Protein AF-A0A2V5S1K0-F1 (afdb_monomer)

Secondary structure (DSSP, 8-state):
---SS--EEEEEEETTEEEEEE-STTSEEEEEEEEE-TTT--EEEEEEEEEE--TTSPPPHHHHHHHHHHHHHHHHHHT-EEEEESSPBPS---TTS--HHHHHHHHHHHHHHHHTT---S------S--SS-B-SEEEEHHHHHTT--S-PPP--------

Foldseek 3Di:
DDDDVQDADFWDADPNDTDGDQGDPPQWDKDKDWDADPPVRDTPDIGMGTHGDDPVDDDDPVVCVVCVVVVVVVVVQQQAWDFWFAAKWALDDDVPDDTSLSVVVWVVLCVVCVVVVHDDPTDDDDWDDNPDIQGGTIDGNNSVCNTVVDPDDDDDDDDDPD

Sequence (162 aa):
IAGHTHQIIPSRITNGVLFTQADHFGIHVGRVDLLFHRNSKKLLHREAVCEFMDNRLSLDPAVISRAKSQLAESDAALAQPIGELAETFRARSRPGEPSDLEILIGAAIVEALRERSVPVDGVMHGVFDEKRDFAAGPKTVNDIWNILPYENYVVTAELSPD

Solvent-accessible surface area (backbone atoms only — not comparable to full-atom values): 10022 Å² total; per-residue (Å²): 116,57,69,94,76,58,46,77,35,40,64,42,78,55,97,91,38,81,43,30,24,33,35,51,97,66,49,24,50,65,47,74,53,74,41,59,40,85,82,82,61,44,77,75,46,76,51,45,41,48,47,75,64,50,90,88,59,78,82,55,66,73,57,50,67,73,43,45,65,64,50,53,53,48,53,57,56,32,62,37,75,75,51,68,36,94,58,63,33,40,38,59,58,57,94,96,46,81,19,53,48,50,48,50,54,37,50,53,52,53,51,61,31,47,78,69,73,46,87,73,98,74,72,89,78,86,83,79,54,60,86,56,60,50,68,48,41,82,36,29,46,49,60,47,45,69,60,53,82,61,95,72,80,93,80,88,83,89,80,70,101,116

Radius of gyration: 22.77 Å; Cα contacts (8 Å, |Δi|>4): 209; chains: 1; bounding box: 49×32×62 Å

Nearest PDB structures (foldseek):
  3ivd-assembly2_B  TM=6.261E-01  e=4.796E-03  Escherichia coli O6
  9cai-assembly1_AV  TM=2.399E-01  e=1.398E+00  Caenorhabditis elegans
  5xxu-assembly1_V  TM=3.075E-01  e=3.820E+00  Toxoplasma gondii
  8ova-assembly1_AR  TM=3.004E-01  e=8.739E+00  Trypanosoma brucei brucei
  7qiz-assembly1_BA  TM=2.452E-01  e=7.319E+00  Solanum lycopersicum

pLDDT: mean 94.33, std 4.44, range [72.25, 98.44]

Mean predicted aligned error: 5.28 Å

Structure (mmCIF, N/CA/C/O backbone):
data_AF-A0A2V5S1K0-F1
#
_entry.id   AF-A0A2V5S1K0-F1
#
loop_
_atom_site.group_PDB
_atom_site.id
_atom_site.type_symbol
_atom_site.label_atom_id
_atom_site.label_alt_id
_atom_site.label_comp_id
_atom_site.label_asym_id
_atom_site.label_entity_id
_atom_site.label_seq_id
_atom_site.pdbx_PDB_ins_code
_atom_site.Cartn_x
_atom_site.Cartn_y
_atom_site.Cartn_z
_atom_site.occupancy
_atom_site.B_iso_or_equiv
_atom_site.auth_seq_id
_atom_site.auth_comp_id
_atom_site.auth_asym_id
_atom_site.auth_atom_id
_atom_site.pdbx_PDB_model_num
ATOM 1 N N . ILE A 1 1 ? -16.749 -3.405 13.543 1.00 95.62 1 ILE A N 1
ATOM 2 C CA . ILE A 1 1 ? -15.493 -2.684 13.236 1.00 95.62 1 ILE A CA 1
ATOM 3 C C . ILE A 1 1 ? -15.130 -3.082 11.817 1.00 95.62 1 ILE A C 1
ATOM 5 O O . ILE A 1 1 ? -15.128 -4.276 11.545 1.00 95.62 1 ILE A O 1
ATOM 9 N N . ALA A 1 2 ? -14.988 -2.116 10.916 1.00 95.88 2 ALA A N 1
ATOM 10 C CA . ALA A 1 2 ? -14.745 -2.345 9.494 1.00 95.88 2 ALA A CA 1
ATOM 11 C C . ALA A 1 2 ? -13.278 -2.070 9.123 1.00 95.88 2 ALA A C 1
ATOM 13 O O . ALA A 1 2 ? -12.494 -1.623 9.959 1.00 95.88 2 ALA A O 1
ATOM 14 N N . GLY A 1 3 ? -12.930 -2.355 7.871 1.00 93.81 3 GLY A N 1
ATOM 15 C CA . GLY A 1 3 ? -11.613 -2.161 7.266 1.00 93.81 3 GLY A CA 1
ATOM 16 C C . GLY A 1 3 ? -11.735 -2.200 5.741 1.00 93.81 3 GLY A C 1
ATOM 17 O O . GLY A 1 3 ? -12.830 -2.002 5.214 1.00 93.81 3 GLY A O 1
ATOM 18 N N . HIS A 1 4 ? -10.640 -2.496 5.038 1.00 93.06 4 HIS A N 1
ATOM 19 C CA . HIS A 1 4 ? -10.555 -2.649 3.574 1.00 93.06 4 HIS A CA 1
ATOM 20 C C . HIS A 1 4 ? -10.717 -1.358 2.750 1.00 93.06 4 HIS A C 1
ATOM 22 O O . HIS A 1 4 ? -9.905 -1.105 1.874 1.00 93.06 4 HIS A O 1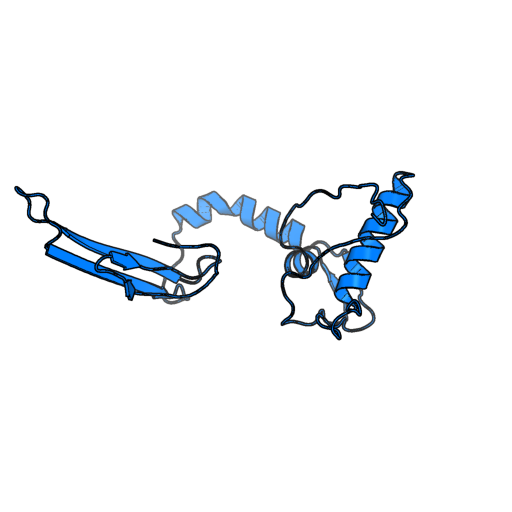
ATOM 28 N N . THR A 1 5 ? -11.687 -0.490 3.046 1.00 93.12 5 THR A N 1
ATOM 29 C CA . THR A 1 5 ? -11.937 0.724 2.234 1.00 93.12 5 THR A CA 1
ATOM 30 C C . THR A 1 5 ? -11.003 1.900 2.538 1.00 93.12 5 THR A C 1
ATOM 32 O O . THR A 1 5 ? -11.115 2.939 1.894 1.00 93.12 5 THR A O 1
ATOM 35 N N . HIS A 1 6 ? -10.132 1.769 3.547 1.00 93.31 6 HIS A N 1
ATOM 36 C CA . HIS A 1 6 ? -9.184 2.806 3.990 1.00 93.31 6 HIS A CA 1
ATOM 37 C C . HIS A 1 6 ? -9.850 4.158 4.329 1.00 93.31 6 HIS A C 1
ATOM 39 O O . HIS A 1 6 ? -9.283 5.224 4.123 1.00 93.31 6 HIS A O 1
ATOM 45 N N . GLN A 1 7 ? -11.090 4.131 4.826 1.00 95.56 7 GLN A N 1
ATOM 46 C CA . GLN A 1 7 ? -11.819 5.324 5.249 1.00 95.56 7 GLN A CA 1
ATOM 47 C C . GLN A 1 7 ? -11.694 5.561 6.754 1.00 95.56 7 GLN A C 1
ATOM 49 O O . GLN A 1 7 ? -11.706 4.619 7.549 1.00 95.56 7 GLN A O 1
ATOM 54 N N . ILE A 1 8 ? -11.683 6.835 7.145 1.00 97.12 8 ILE A N 1
ATOM 55 C CA . ILE A 1 8 ? -11.900 7.257 8.528 1.00 97.12 8 ILE A CA 1
ATOM 56 C C . ILE A 1 8 ? -13.403 7.389 8.797 1.00 97.12 8 ILE A C 1
ATOM 58 O O . ILE A 1 8 ? -14.087 8.262 8.264 1.00 97.12 8 ILE A O 1
ATOM 62 N N . ILE A 1 9 ? -13.941 6.497 9.629 1.00 97.69 9 ILE A N 1
ATOM 63 C CA . ILE A 1 9 ? -15.339 6.526 10.071 1.00 97.69 9 ILE A CA 1
ATOM 64 C C . ILE A 1 9 ? -15.337 6.380 11.595 1.00 97.69 9 ILE A C 1
ATOM 66 O O . ILE A 1 9 ? -15.426 5.256 12.086 1.00 97.69 9 ILE A O 1
ATOM 70 N N . PRO A 1 10 ? -15.237 7.486 12.359 1.00 96.38 10 PRO A N 1
ATOM 71 C CA . PRO A 1 10 ? -15.076 7.420 13.811 1.00 96.38 10 PRO A CA 1
ATOM 72 C C . PRO A 1 10 ? -16.246 6.722 14.503 1.00 96.38 10 PRO A C 1
ATOM 74 O O . PRO A 1 10 ? -16.054 5.742 15.220 1.00 96.38 10 PRO A O 1
ATOM 77 N N . SER A 1 11 ? -17.473 7.158 14.216 1.00 97.19 11 SER A N 1
ATOM 78 C CA . SER A 1 11 ? -18.695 6.559 14.748 1.00 97.19 11 SER A CA 1
ATOM 79 C C . SER A 1 11 ? -19.865 6.816 13.810 1.00 97.19 11 SER A C 1
ATOM 81 O O . SER A 1 11 ? -20.172 7.958 13.467 1.00 97.19 11 SER A O 1
ATOM 83 N N . ARG A 1 12 ? -20.539 5.746 13.393 1.00 97.06 12 ARG A N 1
ATOM 84 C CA . ARG A 1 12 ? -21.777 5.810 12.616 1.00 97.06 12 ARG A CA 1
ATOM 85 C C . ARG A 1 12 ? -22.747 4.754 13.120 1.00 97.06 12 ARG A C 1
ATOM 87 O O . ARG A 1 12 ? -22.400 3.581 13.187 1.00 97.06 12 ARG A O 1
ATOM 94 N N . ILE A 1 13 ? -23.979 5.140 13.440 1.00 96.44 13 ILE A N 1
ATOM 95 C CA . ILE A 1 13 ? -25.041 4.174 13.740 1.00 96.44 13 ILE A CA 1
ATOM 96 C C . ILE A 1 13 ? -25.792 3.847 12.451 1.00 96.44 13 ILE A C 1
ATOM 98 O O . ILE A 1 13 ? -26.261 4.739 11.751 1.00 96.44 13 ILE A O 1
ATOM 102 N N . THR A 1 14 ? -25.925 2.565 12.132 1.00 95.00 14 THR A N 1
ATOM 103 C CA . THR A 1 14 ? -26.699 2.082 10.982 1.00 95.00 14 THR A CA 1
ATOM 104 C C . THR A 1 14 ? -27.575 0.932 11.446 1.00 95.00 14 THR A C 1
ATOM 106 O O . THR A 1 14 ? -27.067 -0.029 12.014 1.00 95.00 14 THR A O 1
ATOM 109 N N . ASN A 1 15 ? -28.896 1.050 11.274 1.00 95.12 15 ASN A N 1
ATOM 110 C CA . ASN A 1 15 ? -29.879 0.056 11.732 1.00 95.12 15 ASN A CA 1
ATOM 111 C C . ASN A 1 15 ? -29.696 -0.357 13.202 1.00 95.12 15 ASN A C 1
ATOM 113 O O . ASN A 1 15 ? -29.793 -1.527 13.561 1.00 95.12 15 ASN A O 1
ATOM 117 N N . GLY A 1 16 ? -29.370 0.608 14.065 1.00 93.12 16 GLY A N 1
ATOM 118 C CA . GLY A 1 16 ? -29.132 0.325 15.476 1.00 93.12 16 GLY A CA 1
ATOM 119 C C . GLY A 1 16 ? -27.861 -0.487 15.747 1.00 93.12 16 GLY A C 1
ATOM 120 O O . GLY A 1 16 ? -27.739 -1.033 16.843 1.00 93.12 16 GLY A O 1
ATOM 121 N N . VAL A 1 17 ? -26.889 -0.517 14.833 1.00 95.31 17 VAL A N 1
ATOM 122 C CA . VAL A 1 17 ? -25.552 -1.107 15.013 1.00 95.31 17 VAL A CA 1
ATOM 123 C C . VAL A 1 17 ? -24.488 -0.015 14.897 1.00 95.31 17 VAL A C 1
ATOM 125 O O . VAL A 1 17 ? -24.584 0.852 14.032 1.00 95.31 17 VAL A O 1
ATOM 128 N N . LEU A 1 18 ? -23.486 -0.037 15.781 1.00 97.00 18 LEU A N 1
ATOM 129 C CA . LEU A 1 18 ? -22.332 0.859 15.689 1.00 97.00 18 LEU A CA 1
ATOM 130 C C . LEU A 1 18 ? -21.354 0.348 14.632 1.00 97.00 18 LEU A C 1
ATOM 132 O O . LEU A 1 18 ? -20.844 -0.770 14.716 1.00 97.00 18 LEU A O 1
ATOM 136 N N . PHE A 1 19 ? -21.085 1.204 13.660 1.00 97.19 19 PHE A N 1
ATOM 137 C CA . PHE A 1 19 ? -20.137 1.025 12.582 1.00 97.19 19 PHE A CA 1
ATOM 138 C C . PHE A 1 19 ? -18.994 2.035 12.760 1.00 97.19 19 PHE A C 1
ATOM 140 O O . PHE A 1 19 ? -19.234 3.227 12.939 1.00 97.19 19 PHE A O 1
ATOM 147 N N . THR A 1 20 ? -17.754 1.553 12.714 1.00 98.12 20 THR A N 1
ATOM 148 C CA . THR A 1 20 ? -16.535 2.363 12.859 1.00 98.12 20 THR A CA 1
ATOM 149 C C . THR A 1 20 ? -15.402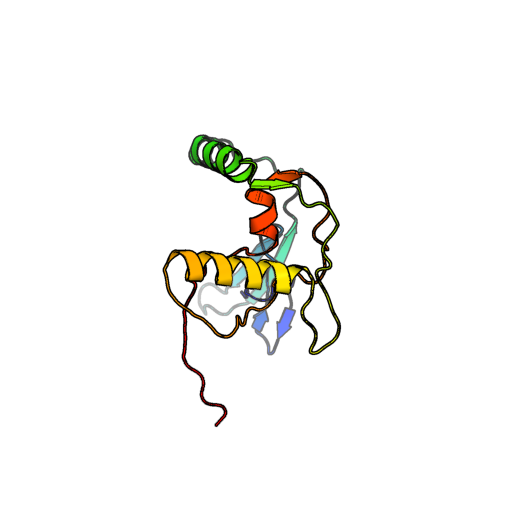 1.753 12.032 1.00 98.12 20 THR A C 1
ATOM 151 O O . THR A 1 20 ? -15.393 0.530 11.838 1.00 98.12 20 THR A O 1
ATOM 154 N N . GLN A 1 21 ? -14.481 2.587 11.549 1.00 98.12 21 GLN A N 1
ATOM 155 C CA . GLN A 1 21 ? -13.289 2.216 10.785 1.00 98.12 21 GLN A CA 1
ATOM 156 C C . GLN A 1 21 ? -12.174 3.244 11.023 1.00 98.12 21 GLN A C 1
ATOM 158 O O . GLN A 1 21 ? -12.401 4.442 10.864 1.00 98.12 21 GLN A O 1
ATOM 163 N N . ALA A 1 22 ? -10.981 2.771 11.385 1.00 98.00 22 ALA A N 1
ATOM 164 C CA . ALA A 1 22 ? -9.851 3.604 11.799 1.00 98.00 22 ALA A CA 1
ATOM 165 C C . ALA A 1 22 ? -8.800 3.764 10.692 1.00 98.00 22 ALA A C 1
ATOM 167 O O . ALA A 1 22 ? -7.611 3.586 10.937 1.00 98.00 22 ALA A O 1
ATOM 168 N N . ASP A 1 23 ? -9.246 4.111 9.481 1.00 95.88 23 ASP A N 1
ATOM 169 C CA . ASP A 1 23 ? -8.343 4.429 8.372 1.00 95.88 23 ASP A CA 1
ATOM 170 C C . ASP A 1 23 ? -7.412 3.243 7.996 1.00 95.88 23 ASP A C 1
ATOM 172 O O . ASP A 1 23 ? -7.848 2.087 8.035 1.00 95.88 23 ASP A O 1
ATOM 176 N N . HIS A 1 24 ? -6.169 3.509 7.583 1.00 93.31 24 HIS A N 1
ATOM 177 C CA . HIS A 1 24 ? -5.145 2.528 7.209 1.00 93.31 24 HIS A CA 1
ATOM 178 C C . HIS A 1 24 ? -3.749 2.950 7.714 1.00 93.31 24 HIS A C 1
ATOM 180 O O . HIS A 1 24 ? -3.593 4.014 8.310 1.00 93.31 24 HIS A O 1
ATOM 186 N N . PHE A 1 25 ? -2.742 2.082 7.547 1.00 91.06 25 PHE A N 1
ATOM 187 C CA . PHE A 1 25 ? -1.325 2.317 7.904 1.00 91.06 25 PHE A CA 1
ATOM 188 C C . PHE A 1 25 ? -1.039 2.757 9.353 1.00 91.06 25 PHE A C 1
ATOM 190 O O . PHE A 1 25 ? 0.029 3.284 9.645 1.00 91.06 25 PHE A O 1
ATOM 197 N N . GLY A 1 26 ? -1.979 2.541 10.278 1.00 93.62 26 GLY A N 1
ATOM 198 C CA . GLY A 1 26 ? -1.837 2.992 11.664 1.00 93.62 26 GLY A CA 1
ATOM 199 C C . GLY A 1 26 ? -1.946 4.511 11.844 1.00 93.62 26 GLY A C 1
ATOM 200 O O . GLY A 1 26 ? -1.592 5.006 12.908 1.00 93.62 26 GLY A O 1
ATOM 201 N N . ILE A 1 27 ? -2.457 5.242 10.843 1.00 96.25 27 ILE A N 1
ATOM 202 C CA . ILE A 1 27 ? -2.684 6.699 10.905 1.00 96.25 27 ILE A CA 1
ATOM 203 C C . ILE A 1 27 ? -3.663 7.045 12.037 1.00 96.25 27 ILE A C 1
ATOM 205 O O . ILE A 1 27 ? -3.507 8.061 12.715 1.00 96.25 27 ILE A O 1
ATOM 209 N N . HIS A 1 28 ? -4.656 6.180 12.265 1.00 97.75 28 HIS A N 1
ATOM 210 C CA . HIS A 1 28 ? -5.592 6.290 13.374 1.00 97.75 28 HIS A CA 1
ATOM 211 C C . HIS A 1 28 ? -5.660 4.995 14.187 1.00 97.75 28 HIS A C 1
ATOM 213 O O . HIS A 1 28 ? -5.583 3.894 13.642 1.00 97.75 28 HIS A O 1
ATOM 219 N N . VAL A 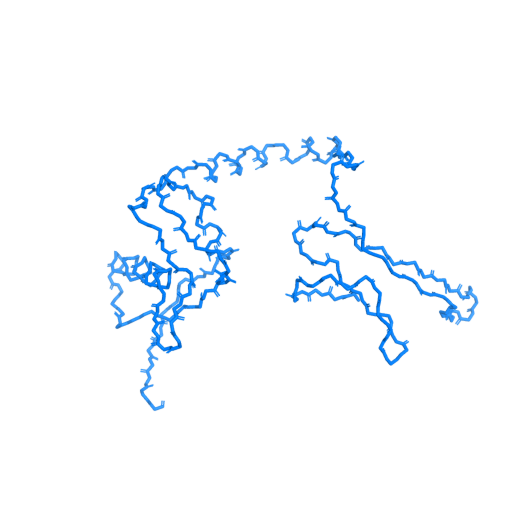1 29 ? -5.892 5.123 15.494 1.00 97.06 29 VAL A N 1
ATOM 220 C CA . VAL A 1 29 ? -6.259 4.003 16.370 1.00 97.06 29 VAL A CA 1
ATOM 221 C C . VAL A 1 29 ? -7.720 4.148 16.780 1.00 97.06 29 VAL A C 1
ATOM 223 O O . VAL A 1 29 ? -8.138 5.159 17.343 1.00 97.06 29 VAL A O 1
ATOM 226 N N . GLY A 1 30 ? -8.520 3.124 16.486 1.00 97.38 30 GLY A N 1
ATOM 227 C CA . GLY A 1 30 ? -9.921 3.076 16.890 1.00 97.38 30 GLY A CA 1
ATOM 228 C C . GLY A 1 30 ? -10.071 2.694 18.362 1.00 97.38 30 GLY A C 1
ATOM 229 O O . GLY A 1 30 ? -9.562 1.655 18.779 1.00 97.38 30 GLY A O 1
ATOM 230 N N . ARG A 1 31 ? -10.831 3.480 19.131 1.00 97.44 31 ARG A N 1
ATOM 231 C CA . ARG A 1 31 ? -11.291 3.113 20.479 1.00 97.44 31 ARG A CA 1
ATOM 232 C C . ARG A 1 31 ? -12.803 2.951 20.462 1.00 97.44 31 ARG A C 1
ATOM 234 O O . ARG A 1 31 ? -13.505 3.823 19.961 1.00 97.44 31 ARG A O 1
ATOM 241 N N . VAL A 1 32 ? -13.297 1.840 21.007 1.00 97.88 32 VAL A N 1
ATOM 242 C CA . VAL A 1 32 ? -14.732 1.570 21.149 1.00 97.88 32 VAL A CA 1
ATOM 243 C C . VAL A 1 32 ? -15.043 1.323 22.616 1.00 97.88 32 VAL A C 1
ATOM 245 O O . VAL A 1 32 ? -14.587 0.335 23.189 1.00 97.88 32 VAL A O 1
ATOM 248 N N . ASP A 1 33 ? -15.859 2.196 23.191 1.00 97.62 33 ASP A N 1
ATOM 249 C CA . ASP A 1 33 ? -16.286 2.122 24.581 1.00 97.62 33 ASP A CA 1
ATOM 250 C C . ASP A 1 33 ? -17.702 1.529 24.631 1.00 97.62 33 ASP A C 1
ATOM 252 O O . ASP A 1 33 ? -18.635 2.053 24.019 1.00 97.62 33 ASP A O 1
ATOM 256 N N . LEU A 1 34 ? -17.872 0.398 25.325 1.00 97.00 34 LEU A N 1
ATOM 257 C CA . LEU A 1 34 ? -19.145 -0.325 25.431 1.00 97.00 34 LEU A CA 1
ATOM 258 C C . LEU A 1 34 ? -19.558 -0.477 26.894 1.00 97.00 34 LEU A C 1
ATOM 260 O O . LEU A 1 34 ? -18.793 -0.977 27.717 1.00 97.00 34 LEU A O 1
ATOM 264 N N . LEU A 1 35 ? -20.807 -0.133 27.204 1.00 97.94 35 LEU A N 1
ATOM 265 C CA . LEU A 1 35 ? -21.388 -0.334 28.529 1.00 97.94 35 LEU A CA 1
ATOM 266 C C . LEU A 1 35 ? -22.479 -1.393 28.467 1.00 97.94 35 LEU A C 1
ATOM 268 O O . LEU A 1 35 ? -23.483 -1.224 27.774 1.00 97.94 35 LEU A O 1
ATOM 272 N N . PHE A 1 36 ? -22.327 -2.450 29.258 1.00 98.12 36 PHE A N 1
ATOM 273 C CA . PHE A 1 36 ? -23.317 -3.513 29.372 1.00 98.12 36 PHE A CA 1
ATOM 274 C C . PHE A 1 36 ? -23.956 -3.529 30.753 1.00 98.12 36 PHE A C 1
ATOM 276 O O . PHE A 1 36 ? -23.289 -3.388 31.778 1.00 98.12 36 PHE A O 1
ATOM 283 N N . HIS A 1 37 ? -25.256 -3.800 30.793 1.00 98.00 37 HIS A N 1
ATOM 284 C CA . HIS A 1 37 ? -25.922 -4.149 32.034 1.00 98.00 37 HIS A CA 1
ATOM 285 C C . HIS A 1 37 ? -25.417 -5.518 32.515 1.00 98.00 37 HIS A C 1
ATOM 287 O O . HIS A 1 37 ? -25.548 -6.520 31.809 1.00 98.00 37 HIS A O 1
ATOM 293 N N . ARG A 1 38 ? -24.879 -5.592 33.738 1.00 96.88 38 ARG A N 1
ATOM 294 C CA . ARG A 1 38 ? -24.165 -6.782 34.242 1.00 96.88 38 ARG A CA 1
ATOM 295 C C . ARG A 1 38 ? -24.980 -8.076 34.184 1.00 96.88 38 ARG A C 1
ATOM 297 O O . ARG A 1 38 ? -24.427 -9.104 33.792 1.00 96.88 38 ARG A O 1
ATOM 304 N N . ASN A 1 39 ? -26.256 -8.026 34.572 1.00 97.69 39 ASN A N 1
ATOM 305 C CA . ASN A 1 39 ? -27.088 -9.229 34.702 1.00 97.69 39 ASN A CA 1
ATOM 306 C C . ASN A 1 39 ? -27.729 -9.617 33.364 1.00 97.69 39 ASN A C 1
ATOM 308 O O . ASN A 1 39 ? -27.444 -10.683 32.838 1.00 97.69 39 ASN A O 1
ATOM 312 N N . SER A 1 40 ? -28.529 -8.724 32.773 1.00 97.56 40 SER A N 1
ATOM 313 C CA . SER A 1 40 ? -29.197 -8.957 31.483 1.00 97.56 40 SER A CA 1
ATOM 314 C C . SER A 1 40 ? -28.275 -8.998 30.258 1.00 97.56 40 SER A C 1
ATOM 316 O O . SER A 1 40 ? -28.746 -9.342 29.180 1.00 97.56 40 SER A O 1
ATOM 318 N N . LYS A 1 41 ? -26.999 -8.596 30.381 1.00 96.62 41 LYS A N 1
ATOM 319 C CA . LYS A 1 41 ? -26.037 -8.454 29.267 1.00 96.62 41 LYS A CA 1
ATOM 320 C C . LYS A 1 41 ? -26.502 -7.517 28.148 1.00 96.62 41 LYS A C 1
ATOM 322 O O . LYS A 1 41 ? -25.913 -7.493 27.072 1.00 96.62 41 LYS A O 1
ATOM 327 N N . LYS A 1 42 ? -27.535 -6.709 28.399 1.00 97.06 42 LYS A N 1
ATOM 328 C CA . LYS A 1 42 ? -28.025 -5.719 27.442 1.00 97.06 42 LYS A CA 1
ATOM 329 C C . LYS A 1 42 ? -26.977 -4.624 27.261 1.00 97.06 42 LYS A C 1
ATOM 331 O O . LYS A 1 42 ? -26.494 -4.073 28.249 1.00 97.06 42 LYS A O 1
ATOM 336 N N . LEU A 1 43 ? -26.668 -4.286 26.012 1.00 96.38 43 LEU A N 1
ATOM 337 C CA . LEU A 1 43 ? -25.858 -3.117 25.681 1.00 96.38 43 LEU A CA 1
ATOM 338 C C . LEU A 1 43 ? -26.648 -1.847 26.030 1.00 96.38 43 LEU A C 1
ATOM 340 O O . LEU A 1 43 ? -27.731 -1.619 25.491 1.00 96.38 43 LEU A O 1
ATOM 344 N N . LEU A 1 44 ? -26.127 -1.062 26.968 1.00 96.44 44 LEU A N 1
ATOM 345 C CA . LEU A 1 44 ? -26.727 0.182 27.453 1.00 96.44 44 LEU A CA 1
ATOM 346 C C . LEU A 1 44 ? -26.188 1.396 26.703 1.00 96.44 44 LEU A C 1
ATOM 348 O O . LEU A 1 44 ? -26.940 2.321 26.414 1.00 96.44 44 LEU A O 1
ATOM 352 N N . HIS A 1 45 ? -24.894 1.386 26.392 1.00 96.25 45 HIS A N 1
ATOM 353 C CA . HIS A 1 45 ? -24.227 2.481 25.707 1.00 96.25 45 HIS A CA 1
ATOM 354 C C . HIS A 1 45 ? -23.100 1.957 24.821 1.00 96.25 45 HIS A C 1
ATOM 356 O O . HIS A 1 45 ? -22.524 0.901 25.093 1.00 96.25 45 HIS A O 1
ATOM 362 N N . ARG A 1 46 ? -22.811 2.700 23.755 1.00 96.56 46 ARG A N 1
ATOM 363 C CA . ARG A 1 46 ? -21.686 2.456 22.862 1.00 96.56 46 ARG A CA 1
ATOM 364 C C . ARG A 1 46 ? -21.230 3.765 22.236 1.00 96.56 46 ARG A C 1
ATOM 366 O O . ARG A 1 46 ? -22.063 4.526 21.744 1.00 96.56 46 ARG A O 1
ATOM 373 N N . GLU A 1 47 ? -19.927 3.951 22.187 1.00 96.75 47 GLU A N 1
ATOM 374 C CA . GLU A 1 47 ? -19.265 5.085 21.557 1.00 96.75 47 GLU A CA 1
ATOM 375 C C . GLU A 1 47 ? -18.020 4.588 20.821 1.00 96.75 47 GLU A C 1
ATOM 377 O O . GLU A 1 47 ? -17.455 3.549 21.171 1.00 96.75 47 GLU A O 1
ATOM 382 N N . ALA A 1 48 ? -17.619 5.299 19.770 1.00 98.06 48 ALA A N 1
ATOM 383 C CA . ALA A 1 48 ? -16.362 5.046 19.088 1.00 98.06 48 ALA A CA 1
ATOM 384 C C . ALA A 1 48 ? -15.690 6.354 18.675 1.00 98.06 48 ALA A C 1
ATOM 386 O O . ALA A 1 48 ? -16.359 7.309 18.274 1.00 98.06 48 ALA A O 1
ATOM 387 N N . VAL A 1 49 ? -14.363 6.358 18.739 1.00 97.75 49 VAL A N 1
ATOM 388 C CA . VAL A 1 49 ? -13.499 7.434 18.251 1.00 97.75 49 VAL A CA 1
ATOM 389 C C . VAL A 1 49 ? -12.344 6.843 17.448 1.00 97.75 49 VAL A C 1
ATOM 391 O O . VAL A 1 49 ? -11.991 5.672 17.606 1.00 97.75 49 VAL A O 1
ATOM 394 N N . CYS A 1 50 ? -11.751 7.656 16.580 1.00 98.19 50 CYS A N 1
ATOM 395 C CA . CYS A 1 50 ? -10.506 7.338 15.889 1.00 98.19 50 CYS A CA 1
ATOM 396 C C . CYS A 1 50 ? -9.473 8.385 16.291 1.00 98.19 50 CYS A C 1
ATOM 398 O O . CYS A 1 50 ? -9.559 9.531 15.858 1.00 98.19 50 CYS A O 1
ATOM 400 N N . GLU A 1 51 ? -8.536 7.994 17.147 1.00 96.88 51 GLU A N 1
ATOM 401 C CA . GLU A 1 51 ? -7.468 8.867 17.623 1.00 96.88 51 GLU A CA 1
ATOM 402 C C . GLU A 1 51 ? -6.393 8.981 16.544 1.00 96.88 51 GLU A C 1
ATOM 404 O O . GLU A 1 51 ? -5.928 7.961 16.036 1.00 96.88 51 GLU A O 1
ATOM 409 N N . PHE A 1 52 ? -6.016 10.206 16.178 1.00 96.81 52 PHE A N 1
ATOM 410 C CA . PHE A 1 52 ? -4.961 10.451 15.195 1.00 96.81 52 PHE A CA 1
ATOM 411 C C . PHE A 1 52 ? -3.584 10.219 15.823 1.00 96.81 52 PHE A C 1
ATOM 413 O O . PHE A 1 52 ? -3.251 10.824 16.845 1.00 96.81 52 PHE A O 1
ATOM 420 N N . MET A 1 53 ? -2.793 9.342 15.206 1.00 96.56 53 MET A N 1
ATOM 421 C CA . MET A 1 53 ? -1.482 8.930 15.698 1.00 96.56 53 MET A CA 1
ATOM 422 C C . MET A 1 53 ? -0.404 9.876 15.165 1.00 96.56 53 MET A C 1
ATOM 424 O O . MET A 1 53 ? 0.143 9.672 14.084 1.00 96.56 53 MET A O 1
ATOM 428 N N . ASP A 1 54 ? -0.108 10.929 15.925 1.00 95.31 54 ASP A N 1
ATOM 429 C CA . ASP A 1 54 ? 0.919 11.919 15.591 1.00 95.31 54 ASP A CA 1
ATOM 430 C C . ASP A 1 54 ? 2.041 11.985 16.641 1.00 95.31 54 ASP A C 1
ATOM 432 O O . ASP A 1 54 ? 2.115 11.190 17.578 1.00 95.31 54 ASP A O 1
ATOM 436 N N . ASN A 1 55 ? 2.938 12.958 16.481 1.00 93.81 55 ASN A N 1
ATOM 437 C CA . ASN A 1 55 ? 4.113 13.142 17.331 1.00 93.81 55 ASN A CA 1
ATOM 438 C C . ASN A 1 55 ? 3.805 13.555 18.785 1.00 93.81 55 ASN A C 1
ATOM 440 O O . ASN A 1 55 ? 4.738 13.675 19.579 1.00 93.81 55 ASN A O 1
ATOM 444 N N . ARG A 1 56 ? 2.532 13.758 19.158 1.00 95.50 56 ARG A N 1
ATOM 445 C CA . ARG A 1 56 ? 2.130 13.933 20.563 1.00 95.50 56 ARG A CA 1
ATOM 446 C C . ARG A 1 56 ? 2.201 12.618 21.340 1.00 95.50 56 ARG A C 1
ATOM 448 O O . ARG A 1 56 ? 2.249 12.646 22.568 1.00 95.50 56 ARG A O 1
ATOM 455 N N . LEU A 1 57 ? 2.197 11.480 20.643 1.00 93.62 57 LEU A N 1
ATOM 456 C CA . LEU A 1 57 ? 2.318 10.149 21.225 1.00 93.62 57 LEU A CA 1
ATOM 457 C C . LEU A 1 57 ? 3.762 9.660 21.098 1.00 93.62 57 LEU A C 1
ATOM 459 O O . LEU A 1 57 ? 4.281 9.460 20.001 1.00 93.62 57 LEU A O 1
ATOM 463 N N . SER A 1 58 ? 4.418 9.451 22.237 1.00 94.69 58 SER A N 1
ATOM 464 C CA . SER A 1 58 ? 5.774 8.904 22.265 1.00 94.69 58 SER A CA 1
ATOM 465 C C . SER A 1 58 ? 5.790 7.444 21.817 1.00 94.69 58 SER A C 1
ATOM 467 O O . SER A 1 58 ? 4.937 6.650 22.215 1.00 94.69 58 SER A O 1
ATOM 469 N N . LEU A 1 59 ? 6.816 7.073 21.051 1.00 94.69 59 LEU A N 1
ATOM 470 C CA . LEU A 1 59 ? 7.078 5.678 20.710 1.00 94.69 59 LEU A CA 1
ATOM 471 C C . LEU A 1 59 ? 7.417 4.877 21.976 1.00 94.69 59 LEU A C 1
ATOM 473 O O . LEU A 1 59 ? 8.226 5.318 22.795 1.00 94.69 59 LEU A O 1
ATOM 477 N N . ASP A 1 60 ? 6.831 3.688 22.119 1.00 96.50 60 ASP A N 1
ATOM 478 C CA . ASP A 1 60 ? 7.121 2.789 23.240 1.00 96.50 60 ASP A CA 1
ATOM 479 C C . ASP A 1 60 ? 8.552 2.216 23.108 1.00 96.50 60 ASP A C 1
ATOM 481 O O . ASP A 1 60 ? 8.842 1.509 22.132 1.00 96.50 60 ASP A O 1
ATOM 485 N N . PRO A 1 61 ? 9.460 2.456 24.077 1.00 96.69 61 PRO A N 1
ATOM 486 C CA . PRO A 1 61 ? 10.845 1.994 23.982 1.00 96.69 61 PRO A CA 1
ATOM 487 C C . PRO A 1 61 ? 10.986 0.471 23.891 1.00 96.69 61 PRO A C 1
ATOM 489 O O . PRO A 1 61 ? 11.912 -0.026 23.251 1.00 96.69 61 PRO A O 1
ATOM 492 N N . ALA A 1 62 ? 10.081 -0.284 24.513 1.00 97.81 62 ALA A N 1
ATOM 493 C CA . ALA A 1 62 ? 10.100 -1.738 24.494 1.00 97.81 62 ALA A CA 1
ATOM 494 C C . ALA A 1 62 ? 9.604 -2.300 23.152 1.00 97.81 62 ALA A C 1
ATOM 496 O O . ALA A 1 62 ? 10.026 -3.391 22.764 1.00 97.81 62 ALA A O 1
ATOM 497 N N . VAL A 1 63 ? 8.731 -1.586 22.434 1.00 96.44 63 VAL A N 1
ATOM 498 C CA . VAL A 1 63 ? 8.357 -1.926 21.049 1.00 96.44 63 VAL A CA 1
ATOM 499 C C . VAL A 1 63 ? 9.511 -1.603 20.106 1.00 96.44 63 VAL A C 1
ATOM 501 O O . VAL A 1 63 ? 9.984 -2.489 19.393 1.00 96.44 63 VAL A O 1
ATOM 504 N N . ILE A 1 64 ? 10.031 -0.373 20.165 1.00 96.38 64 ILE A N 1
ATOM 505 C CA . ILE A 1 64 ? 11.138 0.068 19.306 1.00 96.38 64 ILE A CA 1
ATOM 506 C C . ILE A 1 64 ? 12.373 -0.809 19.503 1.00 96.38 64 ILE A C 1
ATOM 508 O O . ILE A 1 64 ? 12.963 -1.259 18.527 1.00 96.38 64 ILE A O 1
ATOM 512 N N . SER A 1 65 ? 12.738 -1.133 20.745 1.00 97.50 65 SER A N 1
ATOM 513 C CA . SER A 1 65 ? 13.886 -2.003 21.015 1.00 97.50 65 SER A CA 1
ATOM 514 C C . SER A 1 65 ? 13.723 -3.407 20.435 1.00 97.50 65 SER A C 1
ATOM 516 O O . SER A 1 65 ? 14.729 -4.012 20.075 1.00 97.50 65 SER A O 1
ATOM 518 N N . ARG A 1 66 ? 12.498 -3.943 20.363 1.00 98.00 66 ARG A N 1
ATOM 519 C CA . ARG A 1 66 ? 12.248 -5.290 19.824 1.00 98.00 66 ARG A CA 1
ATOM 520 C C . ARG A 1 66 ? 12.256 -5.327 18.300 1.00 98.00 66 ARG A C 1
ATOM 522 O O . ARG A 1 66 ? 12.640 -6.348 17.747 1.00 98.00 66 ARG A O 1
ATOM 529 N N . ALA A 1 67 ? 11.837 -4.239 17.655 1.00 97.31 67 ALA A N 1
ATOM 530 C CA . ALA A 1 67 ? 11.767 -4.127 16.198 1.00 97.31 67 ALA A CA 1
ATOM 531 C C . ALA A 1 67 ? 13.011 -3.470 15.572 1.00 97.31 67 ALA A C 1
ATOM 533 O O . ALA A 1 67 ? 13.101 -3.362 14.353 1.00 97.31 67 ALA A O 1
ATOM 534 N N . LYS A 1 68 ? 13.962 -2.993 16.389 1.00 96.62 68 LYS A N 1
ATOM 535 C CA . LYS A 1 68 ? 15.073 -2.140 15.945 1.00 96.62 68 LYS A CA 1
ATOM 536 C C . LYS A 1 68 ? 15.881 -2.743 14.796 1.00 96.62 68 LYS A C 1
ATOM 538 O O . LYS A 1 68 ? 16.201 -2.022 13.857 1.00 96.62 68 LYS A O 1
ATOM 543 N N . SER A 1 69 ? 16.243 -4.024 14.882 1.00 97.81 69 SER A N 1
ATOM 544 C CA . SER A 1 69 ? 17.038 -4.672 13.833 1.00 97.81 69 SER A CA 1
ATOM 545 C C . SER A 1 69 ? 16.237 -4.831 12.545 1.00 97.81 69 SER A C 1
ATOM 547 O O . SER A 1 69 ? 16.743 -4.481 11.490 1.00 97.81 69 SER A O 1
ATOM 549 N N . GLN A 1 70 ? 14.972 -5.251 12.630 1.00 97.94 70 GLN A N 1
ATOM 550 C CA . GLN A 1 70 ? 14.105 -5.408 11.461 1.00 97.94 70 GLN A CA 1
ATOM 551 C C . GLN A 1 70 ? 13.826 -4.070 10.773 1.00 97.94 70 GLN A C 1
ATOM 553 O O . GLN A 1 70 ? 13.795 -4.015 9.548 1.00 97.94 70 GLN A O 1
ATOM 558 N N . LEU A 1 71 ? 13.651 -2.989 11.542 1.00 96.31 71 LEU A N 1
ATOM 559 C CA . LEU A 1 71 ? 13.512 -1.639 10.991 1.00 96.31 71 LEU A CA 1
ATOM 560 C C . LEU A 1 71 ? 14.785 -1.223 10.251 1.00 96.31 71 LEU A C 1
ATOM 562 O O . LEU A 1 71 ? 14.699 -0.815 9.103 1.00 96.31 71 LEU A O 1
ATOM 566 N N . ALA A 1 72 ? 15.962 -1.414 10.854 1.00 97.31 72 ALA A N 1
ATOM 567 C CA . ALA A 1 72 ? 17.230 -1.077 10.207 1.00 97.31 72 ALA A CA 1
ATOM 568 C C . ALA A 1 72 ? 17.501 -1.913 8.939 1.00 97.31 72 ALA A C 1
ATOM 570 O O . ALA A 1 72 ? 17.996 -1.386 7.946 1.00 97.31 72 ALA A O 1
ATOM 571 N N . GLU A 1 73 ? 17.172 -3.207 8.959 1.00 97.88 73 GLU A N 1
ATOM 572 C CA . GLU A 1 73 ? 17.261 -4.088 7.788 1.00 97.88 73 GLU A CA 1
ATOM 573 C C . GLU A 1 73 ? 16.288 -3.654 6.686 1.00 97.88 73 GLU A C 1
ATOM 575 O O . GLU A 1 73 ? 16.676 -3.588 5.519 1.00 97.88 73 GLU A O 1
ATOM 580 N N . SER A 1 74 ? 15.053 -3.303 7.057 1.00 96.31 74 SER A N 1
ATOM 581 C CA . SER A 1 74 ? 14.042 -2.802 6.121 1.00 96.31 74 SER A CA 1
ATOM 582 C C . SER A 1 74 ? 14.471 -1.473 5.508 1.00 96.31 74 SER A C 1
ATOM 584 O O . SER A 1 74 ? 14.429 -1.335 4.291 1.00 96.31 74 SER A O 1
ATOM 586 N N . ASP A 1 75 ? 14.961 -0.528 6.314 1.00 97.44 75 ASP A N 1
ATOM 587 C CA . ASP A 1 75 ? 15.469 0.765 5.843 1.00 97.44 75 ASP A CA 1
ATOM 588 C C . ASP A 1 75 ? 16.615 0.571 4.841 1.00 97.44 75 ASP A C 1
ATOM 590 O O . ASP A 1 75 ? 16.631 1.191 3.777 1.00 97.44 75 ASP A O 1
ATOM 594 N N . ALA A 1 76 ? 17.554 -0.331 5.142 1.00 97.75 76 ALA A N 1
ATOM 595 C CA . ALA A 1 76 ? 18.665 -0.639 4.249 1.00 97.75 76 ALA A CA 1
ATOM 596 C C . ALA A 1 76 ? 18.202 -1.295 2.937 1.00 97.75 76 ALA A C 1
ATOM 598 O O . ALA A 1 76 ? 18.709 -0.945 1.872 1.00 97.75 76 ALA A O 1
ATOM 59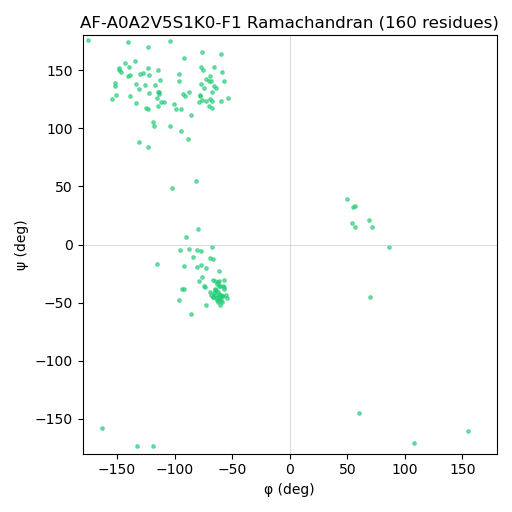9 N N . ALA A 1 77 ? 17.245 -2.227 2.998 1.00 96.88 77 ALA A N 1
ATOM 600 C CA . ALA A 1 77 ? 16.685 -2.884 1.818 1.00 96.88 77 ALA A CA 1
ATOM 601 C C . ALA A 1 77 ? 15.898 -1.901 0.936 1.00 96.88 77 ALA A C 1
ATOM 603 O O . ALA A 1 77 ? 16.090 -1.862 -0.277 1.00 96.88 77 ALA A O 1
ATOM 604 N N . LEU A 1 78 ? 15.059 -1.062 1.545 1.00 96.69 78 LEU A N 1
ATOM 605 C CA . LEU A 1 78 ? 14.249 -0.060 0.855 1.00 96.69 78 LEU A CA 1
ATOM 606 C C . LEU A 1 78 ? 15.103 1.049 0.224 1.00 96.69 78 LEU A C 1
ATOM 608 O O . LEU A 1 78 ? 14.736 1.568 -0.829 1.00 96.69 78 LEU A O 1
ATOM 612 N N . ALA A 1 79 ? 16.254 1.378 0.815 1.00 97.81 79 ALA A N 1
ATOM 613 C CA . ALA A 1 79 ? 17.187 2.374 0.290 1.00 97.81 79 ALA A CA 1
ATOM 614 C C . ALA A 1 79 ? 18.051 1.881 -0.886 1.00 97.81 79 ALA A C 1
ATOM 616 O O . ALA A 1 79 ? 18.806 2.677 -1.449 1.00 97.81 79 ALA A O 1
ATOM 617 N N . GLN A 1 80 ? 17.978 0.599 -1.265 1.00 98.44 80 GLN A N 1
ATOM 618 C CA . GLN A 1 80 ? 18.775 0.070 -2.374 1.00 98.44 80 GLN A CA 1
ATOM 619 C C . GLN A 1 80 ? 18.445 0.809 -3.681 1.00 98.44 80 GLN A C 1
ATOM 621 O O . GLN A 1 80 ? 17.278 0.821 -4.083 1.00 98.44 80 GLN A O 1
ATOM 626 N N . PRO A 1 81 ? 19.438 1.419 -4.360 1.00 98.00 81 PRO A N 1
ATOM 627 C CA . PRO A 1 81 ? 19.223 2.062 -5.650 1.00 98.00 81 PRO A CA 1
ATOM 628 C C . PRO A 1 81 ? 18.855 1.035 -6.719 1.00 98.00 81 PRO A C 1
ATOM 630 O O . PRO A 1 81 ? 19.496 -0.010 -6.820 1.00 98.00 81 PRO A O 1
ATOM 633 N N . ILE A 1 82 ? 17.865 1.361 -7.544 1.00 95.69 82 ILE A N 1
ATOM 634 C CA . ILE A 1 82 ? 17.421 0.513 -8.663 1.00 95.69 82 ILE A C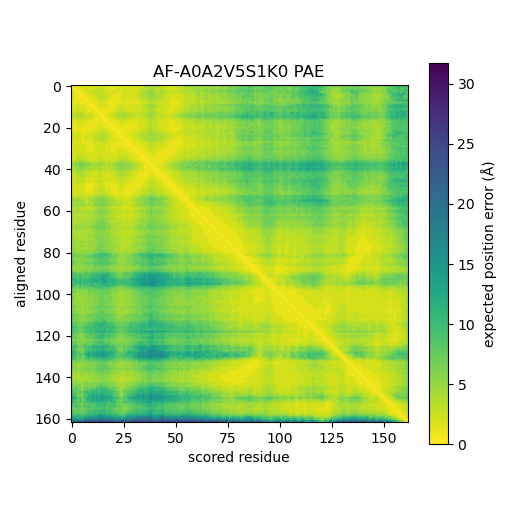A 1
ATOM 635 C C . ILE A 1 82 ? 17.658 1.164 -10.027 1.00 95.69 82 ILE A C 1
ATOM 637 O O . ILE A 1 82 ? 17.649 0.476 -11.042 1.00 95.69 82 ILE A O 1
ATOM 641 N N . GLY A 1 83 ? 17.887 2.479 -10.066 1.00 95.81 83 GLY A N 1
ATOM 642 C CA . GLY A 1 83 ? 18.165 3.198 -11.304 1.00 95.81 83 GLY A CA 1
ATOM 643 C C . GLY A 1 83 ? 17.806 4.674 -11.227 1.00 95.81 83 GLY A C 1
ATOM 644 O O . GLY A 1 83 ? 17.669 5.245 -10.148 1.00 95.81 83 GLY A O 1
ATOM 645 N N . GLU A 1 84 ? 17.646 5.287 -12.392 1.00 97.19 84 GLU A N 1
ATOM 646 C CA . GLU A 1 84 ? 17.230 6.674 -12.552 1.00 97.19 84 GLU A CA 1
ATOM 647 C C . GLU A 1 84 ? 16.098 6.738 -13.573 1.00 97.19 84 GLU A C 1
ATOM 649 O O . GLU A 1 84 ? 16.170 6.126 -14.639 1.00 97.19 84 GLU A O 1
ATOM 654 N N . LEU A 1 85 ? 15.045 7.477 -13.237 1.00 96.69 85 LEU A N 1
ATOM 655 C CA . LEU A 1 85 ? 13.937 7.741 -14.136 1.00 96.69 85 LEU A CA 1
ATOM 656 C C . LEU A 1 85 ? 14.177 9.075 -14.847 1.00 96.69 85 LEU A C 1
ATOM 658 O O . LEU A 1 85 ? 14.209 10.119 -14.202 1.00 96.69 85 LEU A O 1
ATOM 662 N N . ALA A 1 86 ? 14.335 9.060 -16.169 1.00 96.81 86 ALA A N 1
ATOM 663 C CA . ALA A 1 86 ? 14.679 10.266 -16.926 1.00 96.81 86 ALA A CA 1
ATOM 664 C C . ALA A 1 86 ? 13.579 11.346 -16.895 1.00 96.81 86 ALA A C 1
ATOM 666 O O . ALA A 1 86 ? 13.877 12.539 -16.930 1.00 96.81 86 ALA A O 1
ATOM 667 N N . GLU A 1 87 ? 12.312 10.939 -16.813 1.00 97.00 87 GLU A N 1
ATOM 668 C CA . GLU A 1 87 ? 11.157 11.835 -16.842 1.00 97.00 87 GLU A CA 1
ATOM 669 C C . GLU A 1 87 ? 10.047 11.368 -15.898 1.00 97.00 87 GLU A C 1
ATOM 671 O O . GLU A 1 87 ? 9.963 10.202 -15.539 1.00 97.00 87 GLU A O 1
ATOM 676 N N . THR A 1 88 ? 9.190 12.289 -15.463 1.00 96.56 88 THR A N 1
ATOM 677 C CA . THR A 1 88 ? 8.092 11.958 -14.549 1.00 96.56 88 THR A CA 1
ATOM 678 C C . THR A 1 88 ? 7.013 11.175 -15.286 1.00 96.56 88 THR A C 1
ATOM 680 O O . THR A 1 88 ? 6.441 11.686 -16.246 1.00 96.56 88 THR A O 1
ATOM 683 N N . PHE A 1 89 ? 6.681 9.987 -14.787 1.00 95.44 89 PHE A N 1
ATOM 684 C CA . PHE A 1 89 ? 5.628 9.136 -15.337 1.00 95.44 89 PHE A CA 1
ATOM 685 C C . PHE A 1 89 ? 4.273 9.497 -14.734 1.00 95.44 89 PHE A C 1
ATOM 687 O O . PHE A 1 89 ? 4.126 9.613 -13.513 1.00 95.44 89 PHE A O 1
ATOM 694 N N . ARG A 1 90 ? 3.264 9.674 -15.587 1.00 94.25 90 ARG A N 1
ATOM 695 C CA . ARG A 1 90 ? 1.892 9.944 -15.161 1.00 94.25 90 ARG A CA 1
ATOM 696 C C . ARG A 1 90 ? 1.235 8.683 -14.619 1.00 94.25 90 ARG A C 1
ATOM 698 O O . ARG A 1 90 ? 1.290 7.626 -15.241 1.00 94.25 90 ARG A O 1
ATOM 705 N N . ALA A 1 91 ? 0.552 8.822 -13.485 1.00 90.75 91 ALA A N 1
ATOM 706 C CA . ALA A 1 91 ? -0.192 7.720 -12.871 1.00 90.75 91 ALA A CA 1
ATOM 707 C C . ALA A 1 91 ? -1.600 7.525 -13.451 1.00 90.75 91 ALA A C 1
ATOM 709 O O . ALA A 1 91 ? -2.262 6.535 -13.156 1.00 90.75 91 ALA A O 1
ATOM 710 N N . ARG A 1 92 ? -2.082 8.480 -14.256 1.00 89.62 92 ARG A N 1
ATOM 711 C CA . ARG A 1 92 ? -3.388 8.415 -14.916 1.00 89.62 92 ARG A CA 1
ATOM 712 C C . ARG A 1 92 ? -3.285 8.702 -16.397 1.00 89.62 92 ARG A C 1
ATOM 714 O O . ARG A 1 92 ? -2.516 9.561 -16.823 1.00 89.62 92 ARG A O 1
ATOM 721 N N . SER A 1 93 ? -4.158 8.034 -17.137 1.00 89.56 93 SER A N 1
ATOM 722 C CA . SER A 1 93 ? -4.380 8.234 -18.562 1.00 89.56 93 SER A CA 1
ATOM 723 C C . SER A 1 93 ? -5.876 8.339 -18.862 1.00 89.56 93 SER A C 1
ATOM 725 O O . SER A 1 93 ? -6.712 8.448 -17.957 1.00 89.56 93 SER A O 1
ATOM 727 N N . ARG A 1 94 ? -6.225 8.379 -20.146 1.00 88.62 94 ARG A N 1
ATOM 728 C CA . ARG A 1 94 ? -7.610 8.378 -20.615 1.00 88.62 94 ARG A CA 1
ATOM 729 C C . ARG A 1 94 ? -8.198 6.965 -20.529 1.00 88.62 94 ARG A C 1
ATOM 731 O O . ARG A 1 94 ? -7.461 5.994 -20.658 1.00 88.62 94 ARG A O 1
ATOM 738 N N . PRO A 1 95 ? -9.525 6.819 -20.365 1.00 86.81 95 PRO A N 1
ATOM 739 C CA . PRO A 1 95 ? -10.157 5.503 -20.403 1.00 86.81 95 PRO A CA 1
ATOM 740 C C . PRO A 1 95 ? -9.803 4.741 -21.687 1.00 86.81 95 PRO A C 1
ATOM 742 O O . PRO A 1 95 ? -10.014 5.256 -22.784 1.00 86.81 95 PRO A O 1
ATOM 745 N N . GLY A 1 96 ? -9.294 3.516 -21.539 1.00 85.88 96 GLY A N 1
ATOM 746 C CA . GLY A 1 96 ? -8.879 2.661 -22.656 1.00 85.88 96 GLY A CA 1
ATOM 747 C C . GLY A 1 96 ? -7.445 2.881 -23.151 1.00 85.88 96 GLY A C 1
ATOM 748 O O . GLY A 1 96 ? -7.005 2.147 -24.030 1.00 85.88 96 GLY A O 1
ATOM 749 N N . GLU A 1 97 ? -6.708 3.839 -22.587 1.00 90.62 97 GLU A N 1
ATOM 750 C CA . GLU A 1 97 ? -5.289 4.065 -22.866 1.00 90.62 97 GLU A CA 1
ATOM 751 C C . GLU A 1 97 ? -4.480 3.784 -21.591 1.00 90.62 97 GLU A C 1
ATOM 753 O O . GLU A 1 97 ? -4.847 4.296 -20.532 1.00 90.62 97 GLU A O 1
ATOM 758 N N . PRO A 1 98 ? -3.387 3.003 -21.646 1.00 92.44 98 PRO A N 1
ATOM 759 C CA . PRO A 1 98 ? -2.541 2.817 -20.476 1.00 92.44 98 PRO A CA 1
ATOM 760 C C . PRO A 1 98 ? -1.789 4.115 -20.147 1.00 92.44 98 PRO A C 1
ATOM 762 O O . PRO A 1 98 ? -1.411 4.891 -21.027 1.00 92.44 98 PRO A O 1
ATOM 765 N N . SER A 1 99 ? -1.587 4.359 -18.861 1.00 93.88 99 SER A N 1
ATOM 766 C CA . SER A 1 99 ? -0.703 5.385 -18.308 1.00 93.88 99 SER A CA 1
ATOM 767 C C . SER A 1 99 ? 0.766 4.983 -18.390 1.00 93.88 99 SER A C 1
ATOM 769 O O . SER A 1 99 ? 1.091 3.811 -18.583 1.00 93.88 99 SER A O 1
ATOM 771 N N . ASP A 1 100 ? 1.669 5.944 -18.185 1.00 94.62 100 ASP A N 1
ATOM 772 C CA . ASP A 1 100 ? 3.112 5.679 -18.176 1.00 94.62 100 ASP A CA 1
ATOM 773 C C . ASP A 1 100 ? 3.481 4.634 -17.108 1.00 94.62 100 ASP A C 1
ATOM 775 O O . ASP A 1 100 ? 4.340 3.782 -17.333 1.00 94.62 100 ASP A O 1
ATOM 779 N N . LEU A 1 101 ? 2.790 4.647 -15.958 1.00 93.25 101 LEU A N 1
ATOM 780 C CA . LEU A 1 101 ? 2.970 3.634 -14.916 1.00 93.25 101 LEU A CA 1
ATOM 781 C C . LEU A 1 101 ? 2.455 2.250 -15.321 1.00 93.25 101 LEU A C 1
ATOM 783 O O . LEU A 1 101 ? 3.123 1.257 -15.041 1.00 93.25 101 LEU A O 1
ATOM 787 N N . GLU A 1 102 ? 1.307 2.157 -15.992 1.00 93.50 102 GLU A N 1
ATOM 788 C CA . GLU A 1 102 ? 0.805 0.869 -16.496 1.00 93.50 102 GLU A CA 1
ATOM 789 C C . GLU A 1 102 ? 1.738 0.292 -17.558 1.00 93.50 102 GLU A C 1
ATOM 791 O O . GLU A 1 102 ? 2.020 -0.907 -17.545 1.00 93.50 102 GLU A O 1
ATOM 796 N N . ILE A 1 103 ? 2.273 1.152 -18.430 1.00 94.38 103 ILE A N 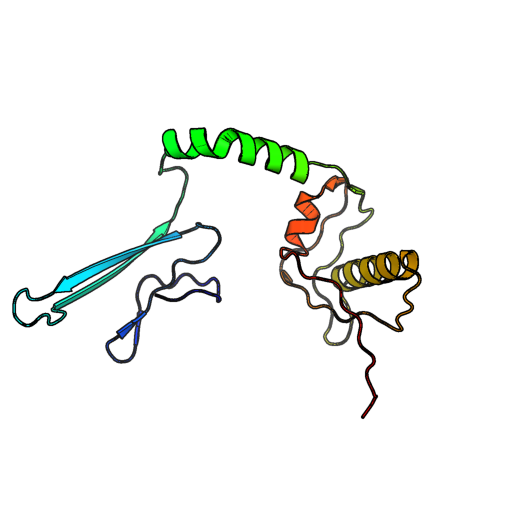1
ATOM 797 C CA . ILE A 1 103 ? 3.277 0.771 -19.424 1.00 94.38 103 ILE A CA 1
ATOM 798 C C . ILE A 1 103 ? 4.548 0.277 -18.728 1.00 94.38 103 ILE A C 1
ATOM 800 O O . ILE A 1 103 ? 5.061 -0.773 -19.110 1.00 94.38 103 ILE A O 1
ATOM 804 N N . LEU A 1 104 ? 5.034 0.972 -17.692 1.00 93.75 104 LEU A N 1
ATOM 805 C CA . LEU A 1 104 ? 6.207 0.551 -16.918 1.00 93.75 104 LEU A CA 1
ATOM 806 C C . LEU A 1 104 ? 6.006 -0.832 -16.283 1.00 93.75 104 LEU A C 1
ATOM 808 O O . LEU A 1 104 ? 6.859 -1.705 -16.435 1.00 93.75 104 LEU A O 1
ATOM 812 N N . ILE A 1 105 ? 4.879 -1.042 -15.594 1.00 93.75 105 ILE A N 1
ATOM 813 C CA . ILE A 1 105 ? 4.557 -2.324 -14.952 1.00 93.75 105 ILE A CA 1
ATOM 814 C C . ILE A 1 105 ? 4.461 -3.432 -16.007 1.00 93.75 105 ILE A C 1
ATOM 816 O O . ILE A 1 105 ? 5.064 -4.496 -15.851 1.00 93.75 105 ILE A O 1
ATOM 820 N N . GLY A 1 106 ? 3.737 -3.177 -17.099 1.00 94.88 106 GLY A N 1
ATOM 821 C CA . GLY A 1 106 ? 3.584 -4.121 -18.200 1.00 94.88 106 GLY A CA 1
ATOM 822 C C . GLY A 1 106 ? 4.923 -4.495 -18.832 1.00 94.88 106 GLY A C 1
ATOM 823 O O . GLY A 1 106 ? 5.217 -5.679 -18.986 1.00 94.88 106 GLY A O 1
ATOM 824 N N . ALA A 1 107 ? 5.762 -3.504 -19.139 1.00 95.19 107 ALA A N 1
ATOM 825 C CA . ALA A 1 107 ? 7.086 -3.713 -19.714 1.00 95.19 107 ALA A CA 1
ATOM 826 C C . ALA A 1 107 ? 7.988 -4.541 -18.789 1.00 95.19 107 ALA A C 1
ATOM 828 O O . ALA A 1 107 ? 8.592 -5.507 -19.252 1.00 95.19 107 ALA A O 1
ATOM 829 N N . ALA A 1 108 ? 8.013 -4.231 -17.488 1.00 94.38 108 ALA A N 1
ATOM 830 C CA . ALA A 1 108 ? 8.798 -4.978 -16.506 1.00 94.38 108 ALA A CA 1
ATOM 831 C C . ALA A 1 108 ? 8.353 -6.448 -16.398 1.00 94.38 108 ALA A C 1
ATOM 833 O O . ALA A 1 108 ? 9.187 -7.352 -16.335 1.00 94.38 108 ALA A O 1
ATOM 834 N N . ILE A 1 109 ? 7.041 -6.714 -16.426 1.00 96.00 109 ILE A N 1
ATOM 835 C CA . ILE A 1 109 ? 6.507 -8.085 -16.410 1.00 96.00 109 ILE A CA 1
ATOM 836 C C . ILE A 1 109 ? 6.869 -8.832 -17.702 1.00 96.00 109 ILE A C 1
ATOM 838 O O . ILE A 1 109 ? 7.315 -9.979 -17.634 1.00 96.00 109 ILE A O 1
ATOM 842 N N . VAL A 1 110 ? 6.715 -8.197 -18.871 1.00 97.00 110 VAL A N 1
ATOM 843 C CA . VAL A 1 110 ? 7.100 -8.791 -20.165 1.00 97.00 110 VAL A CA 1
ATOM 844 C C . VAL A 1 110 ? 8.590 -9.125 -20.189 1.00 97.00 110 VAL A C 1
ATOM 846 O O . VAL A 1 110 ? 8.966 -10.203 -20.647 1.00 97.00 110 VAL A O 1
ATOM 849 N N . GLU A 1 111 ? 9.441 -8.228 -19.693 1.00 95.56 111 GLU A N 1
ATOM 850 C CA . GLU A 1 111 ? 10.885 -8.443 -19.612 1.00 95.56 111 GLU A CA 1
ATOM 851 C C . GLU A 1 111 ? 11.224 -9.629 -18.697 1.00 95.56 111 GLU A C 1
ATOM 853 O O . GLU A 1 111 ? 11.892 -10.566 -19.137 1.00 95.56 111 GLU A O 1
ATOM 858 N N . ALA A 1 112 ? 10.658 -9.674 -17.488 1.00 95.19 112 ALA A N 1
ATOM 859 C CA . ALA A 1 112 ? 10.871 -10.772 -16.545 1.00 95.19 112 ALA A CA 1
ATOM 860 C C . ALA A 1 112 ? 10.387 -12.139 -17.075 1.00 95.19 112 ALA A C 1
ATOM 862 O O . ALA A 1 112 ? 10.996 -13.175 -16.795 1.00 95.19 112 ALA A O 1
ATOM 863 N N . LEU A 1 113 ? 9.289 -12.175 -17.840 1.00 96.94 113 LEU A N 1
ATOM 864 C CA . LEU A 1 113 ? 8.800 -13.402 -18.482 1.00 96.94 113 LEU A CA 1
ATOM 865 C C . LEU A 1 113 ? 9.666 -13.808 -19.680 1.00 96.94 113 LEU A C 1
ATOM 867 O O . LEU A 1 113 ? 9.942 -14.997 -19.864 1.00 96.94 113 LEU A O 1
ATOM 871 N N . ARG A 1 114 ? 10.167 -12.835 -20.449 1.00 96.12 114 ARG A N 1
ATOM 872 C CA . ARG A 1 114 ? 11.093 -13.077 -21.562 1.00 96.12 114 ARG A CA 1
ATOM 873 C C . ARG A 1 114 ? 12.396 -13.709 -21.082 1.00 96.12 114 ARG A C 1
ATOM 875 O O . ARG A 1 114 ? 12.849 -14.665 -21.706 1.00 96.12 114 ARG A O 1
ATOM 882 N N . GLU A 1 115 ? 12.964 -13.245 -19.969 1.00 96.00 115 GLU A N 1
ATOM 883 C CA . GLU A 1 115 ? 14.150 -13.864 -19.351 1.00 96.00 115 GLU A CA 1
ATOM 884 C C . GLU A 1 115 ? 13.927 -15.344 -19.003 1.00 96.00 115 GLU A C 1
ATOM 886 O O . GLU A 1 115 ? 14.846 -16.160 -19.067 1.00 96.00 115 GLU A O 1
ATOM 891 N N . ARG A 1 116 ? 12.679 -15.716 -18.695 1.00 95.62 116 ARG A N 1
ATOM 892 C CA . ARG A 1 116 ? 12.257 -17.093 -18.397 1.00 95.62 116 ARG A CA 1
ATOM 893 C C . ARG A 1 116 ? 11.814 -17.872 -19.636 1.00 95.62 116 ARG A C 1
ATOM 895 O O . ARG A 1 116 ? 11.339 -18.995 -19.500 1.00 95.62 116 ARG A O 1
ATOM 902 N N . SER A 1 117 ? 11.972 -17.303 -20.834 1.00 96.94 117 SER A N 1
ATOM 903 C CA . SER A 1 117 ? 11.510 -17.882 -22.104 1.00 96.94 117 SER A CA 1
ATOM 904 C C . SER A 1 117 ? 10.005 -18.190 -22.132 1.00 96.94 117 SER A C 1
ATOM 906 O O . SER A 1 117 ? 9.578 -19.146 -22.777 1.00 96.94 117 SER A O 1
ATOM 908 N N . VAL A 1 118 ? 9.198 -17.379 -21.440 1.00 97.12 118 VAL A N 1
ATOM 909 C CA . VAL A 1 118 ? 7.733 -17.469 -21.446 1.00 97.12 118 VAL A CA 1
ATOM 910 C C . VAL A 1 118 ? 7.183 -16.335 -22.316 1.00 97.12 118 VAL A C 1
ATOM 912 O O . VAL A 1 118 ? 7.175 -15.185 -21.875 1.00 97.12 118 VAL A O 1
ATOM 915 N N . PRO A 1 119 ? 6.763 -16.609 -23.564 1.00 93.88 119 PRO A N 1
ATOM 916 C CA . PRO A 1 119 ? 6.177 -15.586 -24.416 1.00 93.88 119 PRO A CA 1
ATOM 917 C C . PRO A 1 119 ? 4.767 -15.231 -23.933 1.00 93.88 119 PRO A C 1
ATOM 919 O O . PRO A 1 119 ? 4.009 -16.100 -23.508 1.00 93.88 119 PRO A O 1
ATOM 922 N N . VAL A 1 120 ? 4.419 -13.950 -24.028 1.00 96.56 120 VAL A N 1
ATOM 923 C CA . VAL A 1 120 ? 3.065 -13.436 -23.795 1.00 96.56 120 VAL A CA 1
ATOM 924 C C . VAL A 1 120 ? 2.745 -12.375 -24.842 1.00 96.56 120 VAL A C 1
ATOM 926 O O . VAL A 1 120 ? 3.631 -11.619 -25.244 1.00 96.56 120 VAL A O 1
ATOM 929 N N . ASP A 1 121 ? 1.483 -12.305 -25.260 1.00 95.06 121 ASP A N 1
ATOM 930 C CA . ASP A 1 121 ? 1.012 -11.305 -26.230 1.00 95.06 121 ASP A CA 1
ATOM 931 C C . ASP A 1 121 ? 0.733 -9.939 -25.583 1.00 95.06 121 ASP A C 1
ATOM 933 O O . ASP A 1 121 ? 0.694 -8.912 -26.260 1.00 95.06 121 ASP A O 1
ATOM 937 N N . GLY A 1 122 ? 0.557 -9.908 -24.260 1.00 93.19 122 GLY A N 1
ATOM 938 C CA . GLY A 1 122 ? 0.302 -8.692 -23.499 1.00 93.19 122 GLY A CA 1
ATOM 939 C C . GLY A 1 122 ? 0.265 -8.932 -21.993 1.00 93.19 122 GLY A C 1
ATOM 940 O O . GLY A 1 122 ? 0.355 -10.064 -21.519 1.00 93.19 122 GLY A O 1
ATOM 941 N N . VAL A 1 123 ? 0.125 -7.843 -21.238 1.00 94.88 123 VAL A N 1
ATOM 942 C CA . VAL A 1 123 ? -0.010 -7.853 -19.776 1.00 94.88 123 VAL A CA 1
ATOM 943 C C . VAL A 1 123 ? -1.266 -7.087 -19.391 1.00 94.88 123 VAL A C 1
ATOM 945 O O . VAL A 1 123 ? -1.537 -6.016 -19.930 1.00 94.88 123 VAL A O 1
ATOM 948 N N . MET A 1 124 ? -2.017 -7.633 -18.436 1.00 91.94 124 MET A N 1
ATOM 949 C CA . MET A 1 124 ? -3.144 -6.959 -17.798 1.00 91.94 124 MET A CA 1
ATOM 950 C C . MET A 1 124 ? -2.804 -6.730 -16.329 1.00 91.94 124 MET A C 1
ATOM 952 O O . MET A 1 124 ? -2.565 -7.683 -15.588 1.00 91.94 124 MET A O 1
ATOM 956 N N . HIS A 1 125 ? -2.771 -5.470 -15.909 1.00 90.81 125 HIS A N 1
ATOM 957 C CA . HIS A 1 125 ? -2.484 -5.088 -14.532 1.00 90.81 125 HIS A CA 1
ATOM 958 C C . HIS A 1 125 ? -3.183 -3.759 -14.218 1.00 90.81 125 HIS A C 1
ATOM 960 O O . HIS A 1 125 ? -3.193 -2.869 -15.060 1.00 90.81 125 HIS A O 1
ATOM 966 N N . GLY A 1 126 ? -3.773 -3.619 -13.028 1.00 83.56 126 GLY A N 1
ATOM 967 C CA . GLY A 1 126 ? -4.382 -2.356 -12.581 1.00 83.56 126 GLY A CA 1
ATOM 968 C C . GLY A 1 126 ? -3.403 -1.475 -11.800 1.00 83.56 126 GLY A C 1
ATOM 969 O O . GLY A 1 126 ? -2.416 -1.970 -11.266 1.00 83.56 126 GLY A O 1
ATOM 970 N N . VAL A 1 127 ? -3.669 -0.177 -11.675 1.00 83.81 127 VAL A N 1
ATOM 971 C CA . VAL A 1 127 ? -2.865 0.723 -10.823 1.00 83.81 127 VAL A CA 1
ATOM 972 C C . VAL A 1 127 ? -3.524 0.873 -9.453 1.00 83.81 127 VAL A C 1
ATOM 974 O O . VAL A 1 127 ? -4.746 0.951 -9.353 1.00 83.81 127 VAL A O 1
ATOM 977 N N . PHE A 1 128 ? -2.725 0.908 -8.383 1.00 80.75 128 PHE A N 1
ATOM 978 C CA . PHE A 1 128 ? -3.238 1.041 -7.013 1.00 80.75 128 PHE A CA 1
ATOM 979 C C . PHE A 1 128 ? -3.335 2.495 -6.532 1.00 80.75 128 PHE A C 1
ATOM 981 O O . PHE A 1 128 ? -4.302 2.846 -5.854 1.00 80.75 128 PHE A O 1
ATOM 988 N N . ASP A 1 129 ? -2.365 3.346 -6.885 1.00 79.62 129 ASP A N 1
ATOM 989 C CA . ASP A 1 129 ? -2.409 4.788 -6.614 1.00 79.62 129 ASP A CA 1
ATOM 990 C C . ASP A 1 129 ? -2.398 5.589 -7.918 1.00 79.62 129 ASP A C 1
ATOM 992 O O . ASP A 1 129 ? -1.371 5.809 -8.549 1.00 79.62 129 ASP A O 1
ATOM 996 N N . GLU A 1 130 ? -3.574 6.068 -8.302 1.00 79.19 130 GLU A N 1
ATOM 997 C CA . GLU A 1 130 ? -3.767 6.927 -9.470 1.00 79.19 130 GLU A CA 1
ATOM 998 C C . GLU A 1 130 ? -3.586 8.426 -9.155 1.00 79.19 130 GLU A C 1
ATOM 1000 O O . GLU A 1 130 ? -3.731 9.293 -10.023 1.00 79.19 130 GLU A O 1
ATOM 1005 N N . LYS A 1 131 ? -3.357 8.794 -7.890 1.00 80.69 131 LYS A N 1
ATOM 1006 C CA . LYS A 1 131 ? -3.356 10.201 -7.463 1.00 80.69 131 LYS A CA 1
ATOM 1007 C C . LYS A 1 131 ? -1.977 10.839 -7.517 1.00 80.69 131 LYS A C 1
ATOM 1009 O O . LYS A 1 131 ? -1.910 12.070 -7.488 1.00 80.69 131 LYS A O 1
ATOM 1014 N N . ARG A 1 132 ? -0.905 10.047 -7.561 1.00 85.50 132 ARG A N 1
ATOM 1015 C CA . ARG A 1 132 ? 0.474 10.531 -7.465 1.00 85.50 132 ARG A CA 1
ATOM 1016 C C . ARG A 1 132 ? 1.300 10.066 -8.653 1.00 85.50 132 ARG A C 1
ATOM 1018 O O . ARG A 1 132 ? 1.525 8.877 -8.820 1.00 85.50 132 ARG A O 1
ATOM 1025 N N . ASP A 1 133 ? 1.783 11.026 -9.433 1.00 92.94 133 ASP A N 1
ATOM 1026 C CA . ASP A 1 133 ? 2.737 10.763 -10.508 1.00 92.94 133 ASP A CA 1
ATOM 1027 C C . ASP A 1 133 ? 4.077 10.266 -9.950 1.00 92.94 133 ASP A C 1
ATOM 1029 O O . ASP A 1 133 ? 4.487 10.618 -8.838 1.00 92.94 133 ASP A O 1
ATOM 1033 N N . PHE A 1 134 ? 4.791 9.487 -10.755 1.00 94.19 134 PHE A N 1
ATOM 1034 C CA . PHE A 1 134 ? 6.080 8.927 -10.390 1.00 94.19 134 PHE A CA 1
ATOM 1035 C C . PHE A 1 134 ? 7.208 9.819 -10.898 1.00 94.19 134 PHE A C 1
ATOM 1037 O O . PHE A 1 134 ? 7.574 9.795 -12.069 1.00 94.19 134 PHE A O 1
ATOM 1044 N N . ALA A 1 135 ? 7.718 10.664 -10.003 1.00 95.44 135 ALA A N 1
ATOM 1045 C CA . ALA A 1 135 ? 8.646 11.742 -10.339 1.00 95.44 135 ALA A CA 1
ATOM 1046 C C . ALA A 1 135 ? 9.947 11.256 -11.001 1.00 95.44 135 ALA A C 1
ATOM 1048 O O . ALA A 1 135 ? 10.451 10.196 -10.650 1.00 95.44 135 ALA A O 1
ATOM 1049 N N . ALA A 1 136 ? 10.533 12.055 -11.892 1.00 97.38 136 ALA A N 1
ATOM 1050 C CA . ALA A 1 136 ? 11.876 11.817 -12.426 1.00 97.38 136 ALA A CA 1
ATOM 1051 C C . ALA A 1 136 ? 12.966 11.791 -11.331 1.00 97.38 136 ALA A C 1
ATOM 1053 O O . ALA A 1 136 ? 12.777 12.304 -10.224 1.00 97.38 136 ALA A O 1
ATOM 1054 N N . GLY A 1 137 ? 14.133 11.254 -11.680 1.00 98.06 137 GLY A N 1
ATOM 1055 C CA . GLY A 1 137 ? 15.341 11.220 -10.863 1.00 98.06 137 GLY A CA 1
ATOM 1056 C C . GLY A 1 137 ? 15.679 9.832 -10.308 1.00 98.06 137 GLY A C 1
ATOM 1057 O O . GLY A 1 137 ? 15.072 8.834 -10.710 1.00 98.06 137 GLY A O 1
ATOM 1058 N N . PRO A 1 138 ? 16.664 9.755 -9.395 1.00 98.19 138 PRO A N 1
ATOM 1059 C CA . PRO A 1 138 ? 17.119 8.503 -8.800 1.00 98.19 138 PRO A CA 1
ATOM 1060 C C . PRO A 1 138 ? 15.988 7.739 -8.115 1.00 98.19 138 PRO A 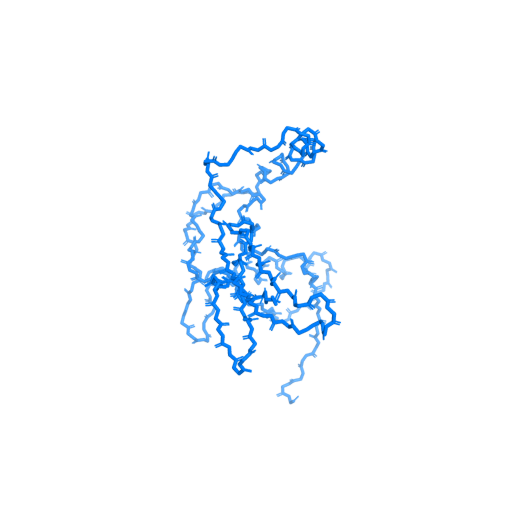C 1
ATOM 1062 O O . PRO A 1 138 ? 15.144 8.336 -7.445 1.00 98.19 138 PRO A O 1
ATOM 1065 N N . LYS A 1 139 ? 16.004 6.416 -8.268 1.00 97.44 139 LYS A N 1
ATOM 1066 C CA . LYS A 1 139 ? 15.006 5.490 -7.741 1.00 97.44 139 LYS A CA 1
ATOM 1067 C C . LYS A 1 139 ? 15.628 4.444 -6.843 1.00 97.44 139 LYS A C 1
ATOM 1069 O O . LYS A 1 139 ? 16.734 3.957 -7.081 1.00 97.44 139 LYS A O 1
ATOM 1074 N N . THR A 1 140 ? 14.854 4.070 -5.840 1.00 97.94 140 THR A N 1
ATOM 1075 C CA . THR A 1 140 ? 15.155 3.042 -4.853 1.00 97.94 140 THR A CA 1
ATOM 1076 C C . THR A 1 140 ? 14.068 1.972 -4.836 1.00 97.94 140 THR A C 1
ATOM 1078 O O . THR A 1 140 ? 12.999 2.144 -5.422 1.00 97.94 140 THR A O 1
ATOM 1081 N N . VAL A 1 141 ? 14.303 0.869 -4.129 1.00 96.19 141 VAL A N 1
ATOM 1082 C CA . VAL A 1 141 ? 13.273 -0.157 -3.899 1.00 96.19 141 VAL A CA 1
ATOM 1083 C C . VAL A 1 141 ? 12.029 0.443 -3.224 1.00 96.19 141 VAL A C 1
ATOM 1085 O O . VAL A 1 141 ? 10.907 0.087 -3.583 1.00 96.19 141 VAL A O 1
ATOM 1088 N N . ASN A 1 142 ? 12.198 1.407 -2.311 1.00 95.31 142 ASN A N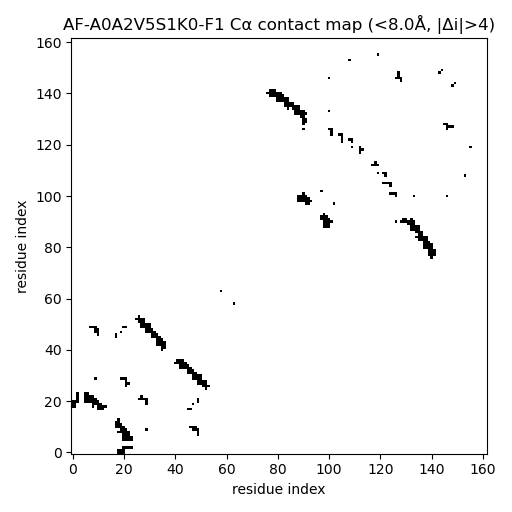 1
ATOM 1089 C CA . ASN A 1 142 ? 11.089 2.117 -1.665 1.00 95.31 142 ASN A CA 1
ATOM 1090 C C . ASN A 1 142 ? 10.145 2.799 -2.664 1.00 95.31 142 ASN A C 1
ATOM 1092 O O . ASN A 1 142 ? 8.930 2.813 -2.482 1.00 95.31 142 ASN A O 1
ATOM 1096 N N . ASP A 1 143 ? 10.703 3.362 -3.735 1.00 94.62 143 ASP A N 1
ATOM 1097 C CA . ASP A 1 143 ? 9.927 4.033 -4.773 1.00 94.62 143 ASP A CA 1
ATOM 1098 C C . ASP A 1 143 ? 8.978 3.059 -5.489 1.00 94.62 143 ASP A C 1
ATOM 1100 O O . ASP A 1 143 ? 7.856 3.436 -5.821 1.00 94.62 143 ASP A O 1
ATOM 1104 N N . ILE A 1 144 ? 9.383 1.795 -5.655 1.00 92.44 144 ILE A N 1
ATOM 1105 C CA . ILE A 1 144 ? 8.565 0.750 -6.290 1.00 92.44 144 ILE A CA 1
ATOM 1106 C C . ILE A 1 144 ? 7.444 0.267 -5.373 1.00 92.44 144 ILE A C 1
ATOM 1108 O O . ILE A 1 144 ? 6.334 0.044 -5.855 1.00 92.44 144 ILE A O 1
ATOM 1112 N N . TRP A 1 145 ? 7.675 0.189 -4.060 1.00 91.06 145 TRP A N 1
ATOM 1113 C CA . TRP A 1 145 ? 6.623 -0.142 -3.088 1.00 91.06 145 TRP A CA 1
ATOM 1114 C C . TRP A 1 145 ? 5.469 0.870 -3.077 1.00 91.06 145 TRP A C 1
ATOM 1116 O O . TRP A 1 145 ? 4.351 0.514 -2.714 1.00 91.06 145 TRP A O 1
ATOM 1126 N N . ASN A 1 146 ? 5.702 2.107 -3.532 1.00 86.50 146 ASN A N 1
ATOM 1127 C CA . ASN A 1 146 ? 4.634 3.093 -3.727 1.00 86.50 146 ASN A CA 1
ATOM 1128 C C . ASN A 1 146 ? 3.795 2.847 -4.998 1.00 86.50 146 ASN A C 1
ATOM 1130 O O . ASN A 1 146 ? 2.695 3.383 -5.098 1.00 86.50 146 ASN A O 1
ATOM 1134 N N . ILE A 1 147 ? 4.289 2.051 -5.955 1.00 88.50 147 ILE A N 1
ATOM 1135 C CA . ILE A 1 147 ? 3.579 1.681 -7.193 1.00 88.50 147 ILE A CA 1
ATOM 1136 C C . ILE A 1 147 ? 2.883 0.321 -7.027 1.00 88.50 147 ILE A C 1
ATOM 1138 O O . ILE A 1 147 ? 1.704 0.177 -7.354 1.00 88.50 147 ILE A O 1
ATOM 1142 N N . LEU A 1 148 ? 3.607 -0.676 -6.507 1.00 88.94 148 LEU A N 1
ATOM 1143 C CA . LEU A 1 148 ? 3.152 -2.056 -6.315 1.00 88.94 148 LEU A CA 1
ATOM 1144 C C . LEU A 1 148 ? 3.301 -2.454 -4.835 1.00 88.94 148 LEU A C 1
ATOM 1146 O O . LEU A 1 148 ? 4.289 -3.085 -4.465 1.00 88.94 148 LEU A O 1
ATOM 1150 N N . PRO A 1 149 ? 2.327 -2.114 -3.969 1.00 87.00 149 PRO A N 1
ATOM 1151 C CA . PRO A 1 149 ? 2.429 -2.338 -2.526 1.00 87.00 149 PRO A CA 1
ATOM 1152 C C . PRO A 1 149 ? 2.123 -3.784 -2.096 1.00 87.00 149 PRO A C 1
ATOM 1154 O O . PRO A 1 149 ? 1.896 -4.051 -0.915 1.00 87.00 149 PRO A O 1
ATOM 1157 N N . TYR A 1 150 ? 2.068 -4.718 -3.047 1.00 85.44 150 TYR A N 1
ATOM 1158 C CA . TYR A 1 150 ? 1.685 -6.105 -2.818 1.00 85.44 150 TYR A CA 1
ATOM 1159 C C . TYR A 1 150 ? 2.664 -7.048 -3.504 1.00 85.44 150 TYR A C 1
ATOM 1161 O O . TYR A 1 150 ? 3.001 -6.868 -4.673 1.00 85.44 150 TYR A O 1
ATOM 1169 N N . GLU A 1 151 ? 3.029 -8.118 -2.806 1.00 81.81 151 GLU A N 1
ATOM 1170 C CA . GLU A 1 151 ? 3.851 -9.207 -3.342 1.00 81.81 151 GLU A CA 1
ATOM 1171 C C . GLU A 1 151 ? 2.994 -10.190 -4.151 1.00 81.81 151 GLU A C 1
ATOM 1173 O O . GLU A 1 151 ? 2.930 -11.388 -3.873 1.00 81.81 151 GLU A O 1
ATOM 1178 N N . ASN A 1 152 ? 2.270 -9.668 -5.140 1.00 85.81 152 ASN A N 1
ATOM 1179 C CA . ASN A 1 152 ? 1.481 -10.498 -6.037 1.00 85.81 152 ASN A CA 1
ATOM 1180 C C . ASN A 1 152 ? 2.407 -11.304 -6.954 1.00 85.81 152 ASN A C 1
ATOM 1182 O O . ASN A 1 152 ? 3.405 -10.798 -7.469 1.00 85.81 152 ASN A O 1
ATOM 1186 N N . TYR A 1 153 ? 2.045 -12.559 -7.208 1.00 90.62 153 TYR A N 1
ATOM 1187 C CA . TYR A 1 153 ? 2.748 -13.377 -8.186 1.00 90.62 153 TYR A CA 1
ATOM 1188 C C . TYR A 1 153 ? 2.343 -12.989 -9.607 1.00 90.62 153 TYR A C 1
ATOM 1190 O O . TYR A 1 153 ? 1.161 -12.820 -9.906 1.00 90.62 153 TYR A O 1
ATOM 1198 N N . VAL A 1 154 ? 3.328 -12.929 -10.504 1.00 93.75 154 VAL A N 1
ATOM 1199 C CA . VAL A 1 154 ? 3.073 -12.909 -11.947 1.00 93.75 154 VAL A CA 1
ATOM 1200 C C . VAL A 1 154 ? 2.547 -14.281 -12.358 1.00 93.75 154 VAL A C 1
ATOM 1202 O O . VAL A 1 154 ? 3.195 -15.301 -12.114 1.00 93.75 154 VAL A O 1
ATOM 1205 N N . VAL A 1 155 ? 1.383 -14.292 -13.000 1.00 94.44 155 VAL A N 1
ATOM 1206 C CA . VAL A 1 155 ? 0.749 -15.483 -13.574 1.00 94.44 155 VAL A CA 1
ATOM 1207 C C . VAL A 1 155 ? 0.495 -15.260 -15.060 1.00 94.44 155 VAL A C 1
ATOM 1209 O O . VAL A 1 155 ? 0.306 -14.124 -15.494 1.00 94.44 155 VAL A O 1
ATOM 1212 N N . THR A 1 156 ? 0.486 -16.338 -15.840 1.00 96.44 156 THR A N 1
ATOM 1213 C CA . THR A 1 156 ? 0.125 -16.311 -17.261 1.00 96.44 156 THR A CA 1
ATOM 1214 C C . THR A 1 156 ? -1.160 -17.097 -17.490 1.00 96.44 156 THR A C 1
ATOM 1216 O O . THR A 1 156 ? -1.467 -18.042 -16.762 1.00 96.44 156 THR A O 1
ATOM 1219 N N . ALA A 1 157 ? -1.926 -16.687 -18.495 1.00 95.50 157 ALA A N 1
ATOM 1220 C CA . ALA A 1 157 ? -3.146 -17.355 -18.918 1.00 95.50 157 ALA A CA 1
ATOM 1221 C C . ALA A 1 157 ? -3.302 -17.216 -20.433 1.00 95.50 157 ALA A C 1
ATOM 1223 O O . ALA A 1 157 ? -2.893 -16.209 -21.011 1.00 95.50 157 ALA A O 1
ATOM 1224 N N . GLU A 1 158 ? -3.917 -18.215 -21.055 1.00 95.19 158 GLU A N 1
ATOM 1225 C CA . GLU A 1 158 ? -4.396 -18.130 -22.432 1.00 95.19 158 GLU A CA 1
ATOM 1226 C C . GLU A 1 158 ? -5.856 -17.678 -22.400 1.00 95.19 158 GLU A C 1
ATOM 1228 O O . GLU A 1 158 ? -6.668 -18.228 -21.652 1.00 95.19 158 GLU A O 1
ATOM 1233 N N . LEU A 1 159 ? -6.184 -16.651 -23.181 1.0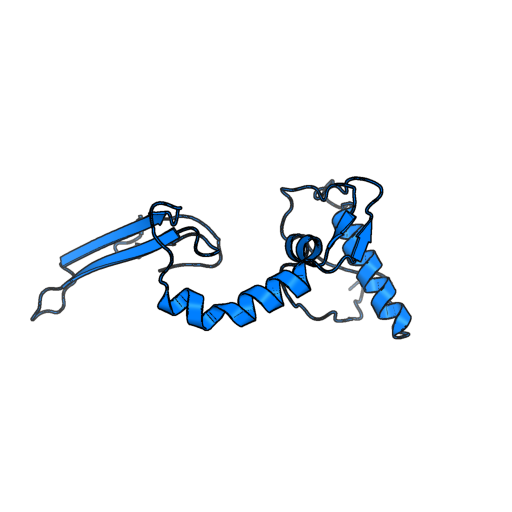0 92.50 159 LEU A N 1
ATOM 1234 C CA . LEU A 1 159 ? -7.532 -16.100 -23.273 1.00 92.50 159 LEU A CA 1
ATOM 1235 C C . LEU A 1 159 ? -8.064 -16.334 -24.687 1.00 92.50 159 LEU A C 1
ATOM 1237 O O . LEU A 1 159 ? -7.419 -15.949 -25.663 1.00 92.50 159 LEU A O 1
ATOM 1241 N N . SER A 1 160 ? -9.241 -16.952 -24.799 1.00 91.12 160 SER A N 1
ATOM 1242 C CA . SER A 1 160 ? -10.003 -16.943 -26.045 1.00 91.12 160 SER A CA 1
ATOM 1243 C C . SER A 1 160 ? -10.669 -15.578 -26.231 1.00 91.12 160 SER A C 1
ATOM 1245 O O . SER A 1 160 ? -11.023 -14.925 -25.250 1.00 91.12 160 SER A O 1
ATOM 1247 N N . PRO A 1 161 ? -10.875 -15.137 -27.479 1.00 85.75 161 PRO A N 1
ATOM 1248 C CA . PRO A 1 161 ? -11.722 -13.981 -27.764 1.00 85.75 161 PRO A CA 1
ATOM 1249 C C . PRO A 1 161 ? -13.212 -14.225 -27.444 1.00 85.75 161 PRO A C 1
ATOM 1251 O O . PRO A 1 161 ? -13.971 -13.257 -27.414 1.00 85.75 161 PRO A O 1
ATOM 1254 N N . ASP A 1 162 ? -13.599 -15.486 -27.213 1.00 72.25 162 ASP A N 1
ATOM 1255 C CA . ASP A 1 162 ? -14.958 -15.957 -26.909 1.00 72.25 162 ASP A CA 1
ATOM 1256 C C . ASP A 1 162 ? -15.177 -16.190 -25.408 1.00 72.25 162 ASP A C 1
ATOM 1258 O O . ASP A 1 162 ? -14.274 -16.800 -24.778 1.00 72.25 162 ASP A O 1
#